Protein AF-A0A1M6B3B3-F1 (afdb_monomer_lite)

Radius of gyration: 21.14 Å; chains: 1; bounding box: 28×36×69 Å

Sequence (83 aa)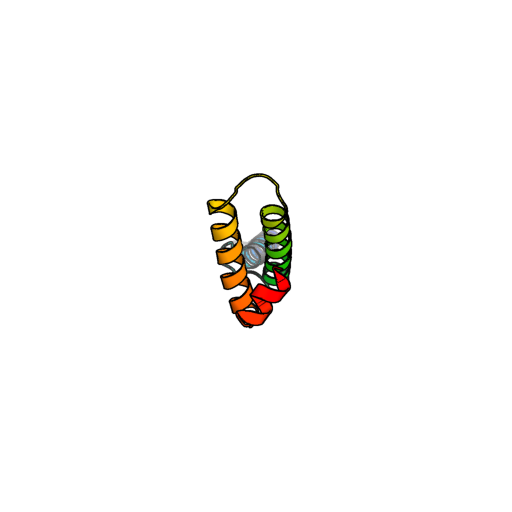:
MVVNENVNANVNKLVKDHAVNRPEKMRSSAEITARYNLSCKKYKELKAAKAEFREQKVMVYAELKVLGWVLGKSEQTISKDAN

Secondary structure (DSSP, 8-state):
----HHHHHHHHHHHHHHHHS-TTSPPPHHHHHHHHHHHHHHHHHHHH-SS--HHHHHHHHHHHHHHHHHTT--HHHHHHHH-

pLDDT: mean 87.73, std 13.11, range [48.16, 98.25]

Organism: NCBI:txid1120997

Foldseek 3Di:
DPPPVVVVVVVVVVVVVCVVDDPPDDDDLVVLVVLLLVLLVVLLVQVPDPDPDPVSNVVSLVSNVVSCVVVVHDPVRSVVSSD

Structure (mmCIF, N/CA/C/O backbone):
data_AF-A0A1M6B3B3-F1
#
_entry.id   AF-A0A1M6B3B3-F1
#
loop_
_atom_site.group_PDB
_atom_site.id
_atom_site.type_sym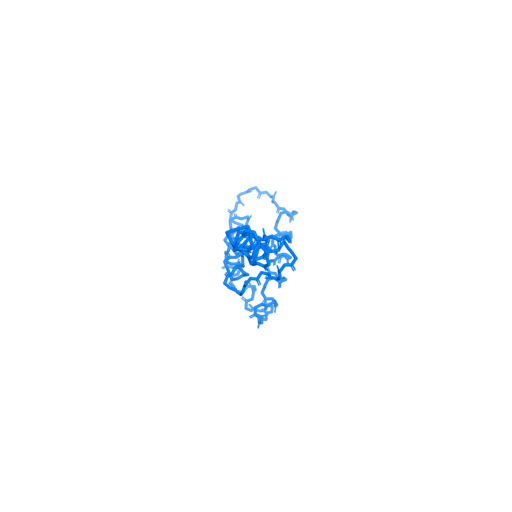bol
_atom_site.label_atom_id
_atom_site.label_alt_id
_atom_site.label_comp_id
_atom_site.label_asym_id
_atom_site.label_entity_id
_atom_site.label_seq_id
_atom_site.pdbx_PDB_ins_code
_atom_site.Cartn_x
_atom_site.Cartn_y
_atom_site.Cartn_z
_atom_site.occupancy
_atom_site.B_iso_or_equiv
_atom_site.auth_seq_id
_atom_site.auth_comp_id
_atom_site.auth_asym_id
_atom_site.auth_atom_id
_atom_site.pdbx_PDB_m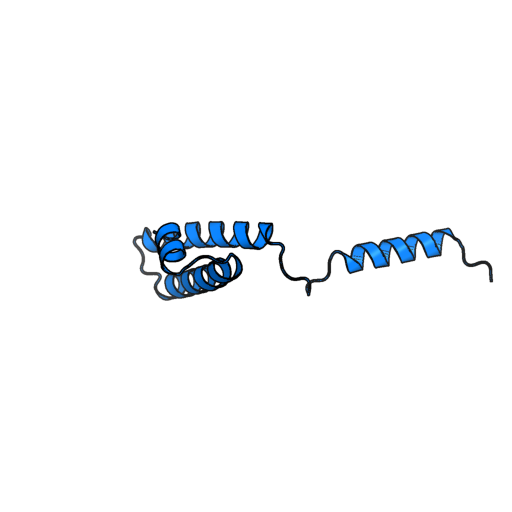odel_num
ATOM 1 N N . MET A 1 1 ? 4.903 19.558 -54.130 1.00 48.16 1 MET A N 1
ATOM 2 C CA . MET A 1 1 ? 4.385 19.910 -52.790 1.00 48.16 1 MET A CA 1
ATOM 3 C C . MET A 1 1 ? 5.559 19.934 -51.828 1.00 48.16 1 MET A C 1
ATOM 5 O O . MET A 1 1 ? 6.096 18.876 -51.533 1.00 48.16 1 MET A O 1
ATOM 9 N N . VAL A 1 2 ? 6.009 21.117 -51.405 1.00 52.69 2 VAL A N 1
ATOM 10 C CA . VAL A 1 2 ? 7.033 21.233 -50.357 1.00 52.69 2 VAL A CA 1
ATOM 11 C C . VAL A 1 2 ? 6.310 21.038 -49.031 1.00 52.69 2 VAL A C 1
ATOM 13 O O . VAL A 1 2 ? 5.631 21.943 -48.551 1.00 52.69 2 VAL A O 1
ATOM 16 N N . VAL A 1 3 ? 6.357 19.824 -48.485 1.00 57.53 3 VAL A N 1
ATOM 17 C CA . VAL A 1 3 ? 5.860 19.589 -47.129 1.00 57.53 3 VAL A CA 1
ATOM 18 C C . VAL A 1 3 ? 6.842 20.287 -46.197 1.00 57.53 3 VAL A C 1
ATOM 20 O O . VAL A 1 3 ? 7.998 19.891 -46.099 1.00 57.53 3 VAL A O 1
ATOM 23 N N . ASN A 1 4 ? 6.391 21.384 -45.595 1.00 67.94 4 ASN A N 1
ATOM 24 C CA . ASN A 1 4 ? 7.181 22.232 -44.712 1.00 67.94 4 ASN A CA 1
ATOM 25 C C . ASN A 1 4 ? 7.753 21.366 -43.574 1.00 67.94 4 ASN A C 1
ATOM 27 O O . ASN A 1 4 ? 6.988 20.815 -42.782 1.00 67.94 4 ASN A O 1
ATOM 31 N N . GLU A 1 5 ? 9.076 21.197 -43.514 1.00 65.50 5 GLU A N 1
ATOM 32 C CA . GLU A 1 5 ? 9.758 20.273 -42.588 1.00 65.50 5 GLU A CA 1
ATOM 33 C C . GLU A 1 5 ? 9.369 20.514 -41.121 1.00 65.50 5 GLU A C 1
ATOM 35 O O . GLU A 1 5 ? 9.257 19.575 -40.330 1.00 65.50 5 GLU A O 1
ATOM 40 N N . ASN A 1 6 ? 9.030 21.761 -40.790 1.00 67.69 6 ASN A N 1
ATOM 41 C CA . ASN A 1 6 ? 8.517 22.170 -39.485 1.00 67.69 6 ASN A CA 1
ATOM 42 C C . ASN A 1 6 ? 7.172 21.513 -39.128 1.00 67.69 6 ASN A C 1
ATOM 44 O O . ASN A 1 6 ? 6.927 21.178 -37.970 1.00 67.69 6 ASN A O 1
ATOM 48 N N . VAL A 1 7 ? 6.300 21.290 -40.113 1.00 74.00 7 VAL A N 1
ATOM 49 C CA . VAL A 1 7 ? 5.021 20.588 -39.921 1.00 74.00 7 VAL A CA 1
ATOM 50 C C . VAL A 1 7 ? 5.276 19.112 -39.626 1.00 74.00 7 VAL A C 1
ATOM 52 O O . VAL A 1 7 ? 4.704 18.576 -38.681 1.00 74.00 7 VAL A O 1
ATOM 55 N N . ASN A 1 8 ? 6.198 18.474 -40.351 1.00 77.19 8 ASN A N 1
ATOM 56 C CA . ASN A 1 8 ? 6.571 17.079 -40.099 1.00 77.19 8 ASN A CA 1
ATOM 57 C C . ASN A 1 8 ? 7.232 16.892 -38.727 1.00 77.19 8 ASN A C 1
ATOM 59 O O . ASN A 1 8 ? 6.936 15.924 -38.027 1.00 77.19 8 ASN A O 1
ATOM 63 N N . ALA A 1 9 ? 8.085 17.828 -38.303 1.00 78.81 9 ALA A N 1
ATOM 64 C CA . ALA A 1 9 ? 8.685 17.806 -36.972 1.00 78.81 9 ALA A CA 1
ATOM 65 C C . ALA A 1 9 ? 7.623 17.914 -35.861 1.00 78.81 9 ALA A C 1
ATOM 67 O O . ALA A 1 9 ? 7.655 17.149 -34.894 1.00 78.81 9 ALA A O 1
ATOM 68 N N . ASN A 1 10 ? 6.640 18.803 -36.032 1.00 81.88 10 ASN A N 1
ATOM 69 C CA . ASN A 1 10 ? 5.546 18.984 -35.077 1.00 81.88 10 ASN A CA 1
ATOM 70 C C . ASN A 1 10 ? 4.614 17.770 -35.010 1.00 81.88 10 ASN A C 1
ATOM 72 O O . ASN A 1 10 ? 4.269 17.329 -33.915 1.00 81.88 10 ASN A O 1
ATOM 76 N N . VAL A 1 11 ? 4.257 17.185 -36.157 1.00 82.56 11 VAL A N 1
ATOM 77 C CA . VAL A 1 11 ? 3.451 15.956 -36.217 1.00 82.56 11 VAL A CA 1
ATOM 78 C C . VAL A 1 11 ? 4.187 14.798 -35.544 1.00 82.56 11 VAL A C 1
ATOM 80 O O . VAL A 1 11 ? 3.610 14.111 -34.705 1.00 82.56 11 VAL A O 1
ATOM 83 N N . ASN A 1 12 ? 5.480 14.620 -35.819 1.00 82.81 12 ASN A N 1
ATOM 84 C CA . ASN A 1 12 ? 6.280 13.569 -35.188 1.00 82.81 12 ASN A CA 1
ATOM 85 C C . ASN A 1 12 ? 6.407 13.748 -33.673 1.00 82.81 12 ASN A C 1
ATOM 87 O O . ASN A 1 12 ? 6.393 12.761 -32.936 1.00 82.81 12 ASN A O 1
ATOM 91 N N . LYS A 1 13 ? 6.515 14.991 -33.193 1.00 80.50 13 LYS A N 1
ATOM 92 C CA . LYS A 1 13 ? 6.516 15.286 -31.758 1.00 80.50 13 LYS A CA 1
ATOM 93 C C . LYS A 1 13 ? 5.170 14.930 -31.119 1.00 80.50 13 LYS A C 1
ATOM 95 O O . LYS A 1 13 ? 5.151 14.189 -30.144 1.00 80.50 13 LYS A O 1
ATOM 100 N N . LEU A 1 14 ? 4.058 15.356 -31.722 1.00 80.31 14 LEU A N 1
ATOM 101 C CA . LEU A 1 14 ? 2.704 15.018 -31.268 1.00 80.31 14 LEU A CA 1
ATOM 102 C C . LEU A 1 14 ? 2.473 13.505 -31.210 1.00 80.31 14 LEU A C 1
ATOM 104 O O . LEU A 1 14 ? 1.974 13.003 -30.208 1.00 80.31 14 LEU A O 1
ATOM 108 N N . VAL A 1 15 ? 2.879 12.766 -32.245 1.00 80.56 15 VAL A N 1
ATOM 109 C CA . VAL A 1 15 ? 2.757 11.300 -32.283 1.00 80.56 15 VAL A CA 1
ATOM 110 C C . VAL A 1 15 ? 3.599 10.642 -31.186 1.00 80.56 15 VAL A C 1
ATOM 112 O O . VAL A 1 15 ? 3.119 9.717 -30.529 1.00 80.56 15 VAL A O 1
ATOM 115 N N . LYS A 1 16 ? 4.825 11.124 -30.941 1.00 75.44 16 LYS A N 1
ATOM 116 C CA . LYS A 1 16 ? 5.682 10.623 -29.854 1.00 75.44 16 LYS A CA 1
ATOM 117 C C . LYS A 1 16 ? 5.070 10.887 -28.480 1.00 75.44 16 LYS A C 1
ATOM 119 O O . LYS A 1 16 ? 4.962 9.954 -27.689 1.00 75.44 16 LYS A O 1
ATOM 124 N N . ASP A 1 17 ? 4.607 12.104 -28.223 1.00 73.88 17 ASP A N 1
ATOM 125 C CA . ASP A 1 17 ? 4.013 12.480 -26.937 1.00 73.88 17 ASP A CA 1
ATOM 126 C C . ASP A 1 17 ? 2.727 11.672 -26.665 1.00 73.88 17 ASP A C 1
ATOM 128 O O . ASP A 1 17 ? 2.511 11.167 -25.558 1.00 73.88 17 ASP A O 1
ATOM 132 N N . HIS A 1 18 ? 1.913 11.439 -27.702 1.00 68.88 18 HIS A N 1
ATOM 133 C CA . HIS A 1 18 ? 0.696 10.625 -27.609 1.00 68.88 18 HIS A CA 1
ATOM 134 C C . HIS A 1 18 ? 0.976 9.118 -27.468 1.00 68.88 18 HIS A C 1
ATOM 136 O O . HIS A 1 18 ? 0.210 8.394 -26.834 1.00 68.88 18 HIS A O 1
ATOM 142 N N . ALA A 1 19 ? 2.080 8.614 -28.029 1.00 65.38 19 ALA A N 1
ATOM 143 C CA . ALA A 1 19 ? 2.515 7.229 -27.835 1.00 65.38 19 ALA A CA 1
ATOM 144 C C . ALA A 1 19 ? 3.023 6.967 -26.405 1.00 65.38 19 ALA A C 1
ATOM 146 O O . ALA A 1 19 ? 2.971 5.834 -25.910 1.00 65.38 19 ALA A O 1
ATOM 147 N N . VAL A 1 20 ? 3.509 8.002 -25.714 1.00 64.88 20 VAL A N 1
ATOM 148 C CA . VAL A 1 20 ? 3.987 7.885 -24.333 1.00 64.88 20 VAL A CA 1
ATOM 149 C C . VAL A 1 20 ? 2.818 7.860 -23.341 1.00 64.88 20 VAL A C 1
ATOM 151 O O . VAL A 1 20 ? 2.814 6.972 -22.488 1.00 64.88 20 VAL A O 1
ATOM 154 N N . ASN A 1 21 ? 1.805 8.716 -23.521 1.00 62.47 21 ASN A N 1
ATOM 155 C CA . ASN A 1 21 ? 0.671 8.919 -22.604 1.00 62.47 21 ASN A CA 1
ATOM 156 C C . ASN A 1 21 ? -0.634 8.222 -23.039 1.00 62.47 21 ASN A C 1
ATOM 158 O O . ASN A 1 21 ? -1.702 8.834 -23.058 1.00 62.47 21 ASN A O 1
ATOM 162 N N . ARG A 1 22 ? -0.585 6.931 -23.387 1.00 65.69 22 ARG A N 1
ATOM 163 C CA . ARG A 1 22 ? -1.822 6.174 -23.643 1.00 65.69 22 ARG A CA 1
ATOM 164 C C . ARG A 1 22 ? -2.472 5.732 -22.322 1.00 65.69 22 ARG A C 1
ATOM 166 O O . ARG A 1 22 ? -1.779 5.089 -21.535 1.00 65.69 22 ARG A O 1
ATOM 173 N N . PRO A 1 23 ? -3.783 5.966 -22.104 1.00 60.50 23 PRO A N 1
ATOM 174 C CA . PRO A 1 23 ? -4.522 5.450 -20.940 1.00 60.50 23 PRO A CA 1
ATOM 175 C C . PRO A 1 23 ? -4.482 3.921 -20.823 1.00 60.50 23 PRO A C 1
ATOM 177 O O . PRO A 1 23 ? -4.656 3.369 -19.743 1.00 60.50 23 PRO A O 1
ATOM 180 N N . GLU A 1 24 ? -4.241 3.246 -21.947 1.00 63.31 24 GLU A N 1
ATOM 181 C CA . GLU A 1 24 ? -4.167 1.789 -22.064 1.00 63.31 24 GLU A CA 1
ATOM 182 C C . GLU A 1 24 ? -2.813 1.205 -21.634 1.00 63.31 24 GLU A C 1
ATOM 184 O O . GLU A 1 24 ? -2.661 -0.015 -21.574 1.00 63.31 24 GLU A O 1
ATOM 189 N N . LYS A 1 25 ? -1.803 2.037 -21.331 1.00 71.25 25 LYS A N 1
ATOM 190 C CA . LYS A 1 25 ? -0.542 1.516 -20.795 1.00 71.25 25 LYS A CA 1
ATOM 191 C C . LYS A 1 25 ? -0.757 0.976 -19.389 1.00 71.25 25 LYS A C 1
ATOM 193 O O . LYS A 1 25 ? -1.303 1.649 -18.516 1.00 71.25 25 LYS A O 1
ATOM 198 N N . MET A 1 26 ? -0.244 -0.231 -19.159 1.00 77.31 26 MET A N 1
ATOM 199 C CA . MET A 1 26 ? -0.114 -0.772 -17.813 1.00 77.31 26 MET A CA 1
ATOM 200 C C . MET A 1 26 ? 0.656 0.217 -16.935 1.00 77.31 26 MET A C 1
ATOM 202 O O . MET A 1 26 ? 1.642 0.821 -17.369 1.00 77.31 26 MET A O 1
ATOM 206 N N . ARG A 1 27 ? 0.205 0.371 -15.689 1.00 86.00 27 ARG A N 1
ATOM 207 C CA . ARG A 1 27 ? 0.895 1.195 -14.694 1.00 86.00 27 ARG A CA 1
ATOM 208 C C . ARG A 1 27 ? 2.328 0.713 -14.520 1.00 86.00 27 ARG A C 1
ATOM 210 O O . ARG A 1 27 ? 2.596 -0.488 -14.544 1.00 86.00 27 ARG A O 1
ATOM 217 N N . SER A 1 28 ? 3.237 1.655 -14.293 1.00 90.81 28 SER A N 1
ATOM 218 C CA . SER A 1 28 ? 4.610 1.303 -13.934 1.00 90.81 28 SER A CA 1
ATOM 219 C C . SER A 1 28 ? 4.648 0.579 -12.584 1.00 90.81 28 SER A C 1
ATOM 221 O O . SER A 1 28 ? 3.793 0.798 -11.723 1.00 90.81 28 SER A O 1
ATOM 223 N N . SER A 1 29 ? 5.679 -0.239 -12.362 1.00 92.94 29 SER A N 1
ATOM 224 C CA . SER A 1 29 ? 5.900 -0.892 -11.061 1.00 92.94 29 S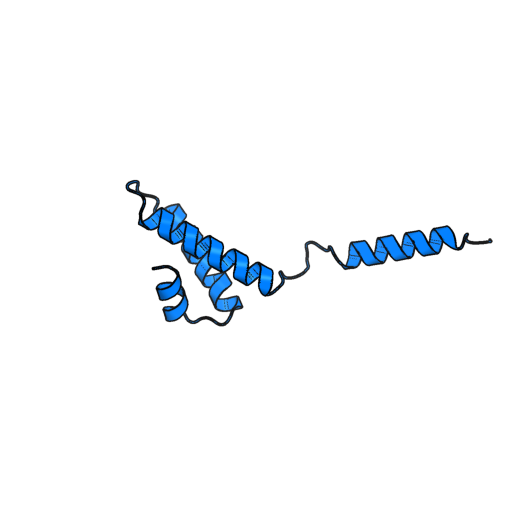ER A CA 1
ATOM 225 C C . SER A 1 29 ? 5.983 0.124 -9.908 1.00 92.94 29 SER A C 1
ATOM 227 O O . SER A 1 29 ? 5.427 -0.102 -8.832 1.00 92.94 29 SER A O 1
ATOM 229 N N . ALA A 1 30 ? 6.583 1.296 -10.153 1.00 95.00 30 ALA A N 1
ATOM 230 C CA . ALA A 1 30 ? 6.641 2.388 -9.183 1.00 95.00 30 ALA A CA 1
ATOM 231 C C . ALA A 1 30 ? 5.243 2.922 -8.824 1.00 95.00 30 ALA A C 1
ATOM 233 O O . ALA A 1 30 ? 4.940 3.119 -7.648 1.00 95.00 30 ALA A O 1
ATOM 234 N N . GLU A 1 31 ? 4.363 3.099 -9.813 1.00 94.81 31 GLU A N 1
ATOM 235 C CA . GLU A 1 31 ? 2.987 3.542 -9.569 1.00 94.81 31 GLU A CA 1
ATOM 236 C C . GLU A 1 31 ? 2.170 2.478 -8.820 1.00 94.81 31 GLU A C 1
ATOM 238 O O . GLU A 1 31 ? 1.427 2.807 -7.894 1.00 94.81 31 GLU A O 1
ATOM 243 N N . ILE A 1 32 ? 2.327 1.199 -9.174 1.00 96.56 32 ILE A N 1
ATOM 244 C CA . ILE A 1 32 ? 1.672 0.082 -8.476 1.00 96.56 32 ILE A CA 1
ATOM 245 C C . ILE A 1 32 ? 2.137 0.034 -7.015 1.00 96.56 32 ILE A C 1
ATOM 247 O O . ILE A 1 32 ? 1.309 -0.077 -6.113 1.00 96.56 32 ILE A O 1
ATOM 251 N N . THR A 1 33 ? 3.438 0.207 -6.773 1.00 97.38 33 THR A N 1
ATOM 252 C CA . THR A 1 33 ? 4.023 0.274 -5.424 1.00 97.38 33 THR A CA 1
ATOM 253 C C . THR A 1 33 ? 3.468 1.452 -4.624 1.00 97.38 33 THR A C 1
ATOM 255 O O . THR A 1 33 ? 3.066 1.288 -3.472 1.00 97.38 33 THR A O 1
ATOM 258 N N . ALA A 1 34 ? 3.384 2.640 -5.229 1.00 97.62 34 ALA A N 1
ATOM 259 C CA . ALA A 1 34 ? 2.824 3.820 -4.575 1.00 97.62 34 ALA A CA 1
ATOM 260 C C . ALA A 1 34 ? 1.348 3.620 -4.195 1.00 97.62 34 ALA A C 1
ATOM 262 O O . ALA A 1 34 ? 0.950 3.937 -3.072 1.00 97.62 34 ALA A O 1
ATOM 263 N N . ARG A 1 35 ? 0.545 3.039 -5.096 1.00 97.44 35 ARG A N 1
ATOM 264 C CA . ARG A 1 35 ? -0.859 2.699 -4.818 1.00 97.44 35 ARG A CA 1
ATOM 265 C C . ARG A 1 35 ? -0.987 1.652 -3.720 1.00 97.44 35 ARG A C 1
ATOM 267 O O . ARG A 1 35 ? -1.795 1.840 -2.822 1.00 97.44 35 ARG A O 1
ATOM 274 N N . TYR A 1 36 ? -0.163 0.605 -3.748 1.00 98.25 36 TYR A N 1
ATOM 275 C CA . TYR A 1 36 ? -0.160 -0.433 -2.718 1.00 98.25 36 TYR A CA 1
ATOM 276 C C . TYR A 1 36 ? 0.079 0.171 -1.327 1.00 98.25 36 TYR A C 1
ATOM 278 O O . TYR A 1 36 ? -0.709 -0.043 -0.407 1.00 98.25 36 TYR A O 1
ATOM 286 N N . ASN A 1 37 ? 1.101 1.023 -1.198 1.00 97.81 37 ASN A N 1
ATOM 287 C CA . ASN A 1 37 ? 1.415 1.708 0.057 1.00 97.81 37 ASN A CA 1
ATOM 288 C C . ASN A 1 37 ? 0.283 2.644 0.513 1.00 97.81 37 ASN A C 1
ATOM 290 O O . ASN A 1 37 ? -0.028 2.714 1.705 1.00 97.81 37 ASN A O 1
ATOM 294 N N . LEU A 1 38 ? -0.362 3.345 -0.425 1.00 97.88 38 LEU A N 1
ATOM 295 C CA . LEU A 1 38 ? -1.511 4.195 -0.125 1.00 97.88 38 LEU A CA 1
ATOM 296 C C . LEU A 1 38 ? -2.710 3.376 0.378 1.00 97.88 38 LEU A C 1
ATOM 298 O O . LEU A 1 38 ? -3.335 3.763 1.366 1.00 97.88 38 LEU A O 1
ATOM 302 N N . SER A 1 39 ? -3.021 2.246 -0.259 1.00 97.75 39 SER A N 1
ATOM 303 C CA . SER A 1 39 ? -4.115 1.369 0.168 1.00 97.75 39 SER A CA 1
ATOM 304 C C . SER A 1 39 ? -3.811 0.703 1.517 1.00 97.75 39 SER A C 1
ATOM 306 O O . SER A 1 39 ? -4.715 0.613 2.345 1.00 97.75 39 SER A O 1
ATOM 308 N N . CYS A 1 40 ? -2.545 0.368 1.818 1.00 97.94 40 CYS A N 1
ATOM 309 C CA . CYS A 1 40 ? -2.117 -0.055 3.163 1.00 97.94 40 CYS A CA 1
ATOM 310 C C . CYS A 1 40 ? -2.476 1.003 4.211 1.00 97.94 40 CYS A C 1
ATOM 312 O O . CYS A 1 40 ? -3.100 0.690 5.223 1.00 97.94 40 CYS A O 1
ATOM 314 N N . LYS A 1 41 ? -2.114 2.268 3.960 1.00 97.44 41 LYS A N 1
ATOM 315 C CA . LYS A 1 41 ? -2.401 3.377 4.879 1.00 97.44 41 LYS A CA 1
ATOM 316 C C . LYS A 1 41 ? -3.907 3.556 5.097 1.00 97.44 41 LYS A C 1
ATOM 318 O O . LYS A 1 41 ? -4.352 3.562 6.241 1.00 97.44 41 LYS A O 1
ATOM 323 N N . LYS A 1 42 ? -4.690 3.610 4.014 1.00 96.62 42 LYS A N 1
ATOM 324 C CA . LYS A 1 42 ? -6.158 3.733 4.078 1.00 96.62 42 LYS A CA 1
ATOM 325 C C . LYS A 1 42 ? -6.797 2.588 4.859 1.00 96.62 42 LYS A C 1
ATOM 327 O O . LYS A 1 42 ? -7.702 2.812 5.655 1.00 96.62 42 LYS A O 1
ATOM 332 N N . TYR A 1 43 ? -6.330 1.358 4.655 1.00 97.06 43 TYR A N 1
ATOM 333 C CA . TYR A 1 43 ? -6.865 0.203 5.369 1.00 97.06 43 TYR A CA 1
ATOM 334 C C . TYR A 1 43 ? -6.597 0.284 6.877 1.00 97.06 43 TYR A C 1
ATOM 336 O O . TYR A 1 43 ? -7.502 0.028 7.674 1.00 97.06 43 TYR A O 1
ATOM 344 N N . LYS A 1 44 ? -5.390 0.708 7.280 1.00 95.75 44 LYS A N 1
ATOM 345 C CA . LYS A 1 44 ? -5.050 0.939 8.695 1.00 95.75 44 LYS A CA 1
ATOM 346 C C . LYS A 1 44 ? -5.915 2.031 9.316 1.00 95.75 44 LYS A C 1
ATOM 348 O O . LYS A 1 44 ? -6.425 1.843 10.416 1.00 95.75 44 LYS A O 1
ATOM 353 N N . GLU A 1 45 ? -6.137 3.129 8.598 1.00 95.44 45 GLU A N 1
ATOM 354 C CA . GLU A 1 45 ? -7.024 4.215 9.036 1.00 95.44 45 GLU A CA 1
ATOM 355 C C . GLU A 1 45 ? -8.466 3.721 9.234 1.00 95.44 45 GLU A C 1
ATOM 357 O O . GLU A 1 45 ? -9.060 3.965 10.283 1.00 95.44 45 GLU A O 1
ATOM 362 N N . LEU A 1 46 ? -9.005 2.950 8.283 1.00 95.31 46 LEU A N 1
ATOM 363 C CA . LEU A 1 46 ? -10.345 2.361 8.387 1.00 95.31 46 LEU A CA 1
ATOM 364 C C . LEU A 1 46 ? -10.468 1.346 9.534 1.00 95.31 46 LEU A C 1
ATOM 366 O O . LEU A 1 46 ? -11.535 1.236 10.134 1.00 95.31 46 LEU A O 1
ATOM 370 N N . LYS A 1 47 ? -9.403 0.596 9.844 1.00 93.31 47 LYS A N 1
ATOM 371 C CA . LYS A 1 47 ? -9.367 -0.316 11.000 1.00 93.31 47 LYS A CA 1
ATOM 372 C C . LYS A 1 47 ? -9.282 0.422 12.336 1.00 93.31 47 LYS A C 1
ATOM 374 O O . LYS A 1 47 ? -9.830 -0.069 13.316 1.00 93.31 47 LYS A O 1
ATOM 379 N N . ALA A 1 48 ? -8.575 1.550 12.382 1.00 94.06 48 ALA A N 1
ATOM 380 C CA . ALA A 1 48 ? -8.389 2.347 13.594 1.00 94.06 48 ALA A CA 1
ATOM 381 C C . ALA A 1 48 ? -9.571 3.287 13.888 1.00 94.06 48 ALA A C 1
ATOM 383 O O . ALA A 1 48 ? -9.707 3.781 15.009 1.00 94.06 48 ALA A O 1
ATOM 384 N N . ALA A 1 49 ? -10.419 3.561 12.895 1.00 93.69 49 ALA A N 1
ATOM 385 C CA . ALA A 1 49 ? -11.586 4.408 13.065 1.00 93.69 49 ALA A CA 1
ATOM 386 C C . ALA A 1 49 ? -12.595 3.806 14.059 1.00 93.69 49 ALA A C 1
ATOM 388 O O . ALA A 1 49 ? -12.851 2.605 14.072 1.00 93.69 49 ALA A O 1
ATOM 389 N N . LYS A 1 50 ? -13.218 4.671 14.871 1.00 91.56 50 LYS A N 1
ATOM 390 C CA . LYS A 1 50 ? -14.275 4.269 15.819 1.00 91.56 50 LYS A CA 1
ATOM 391 C C . LYS A 1 50 ? -15.587 3.882 15.127 1.00 91.56 50 LYS A C 1
ATOM 393 O O . LYS A 1 50 ? -16.384 3.153 15.706 1.00 91.56 50 LYS A O 1
ATOM 398 N N . ALA A 1 51 ? -15.828 4.415 13.930 1.00 92.25 51 ALA A N 1
ATOM 399 C CA . ALA A 1 51 ? -17.015 4.123 13.139 1.00 92.25 51 ALA A CA 1
ATOM 400 C C . ALA A 1 51 ? -16.854 2.812 12.352 1.00 92.25 51 ALA A C 1
ATOM 402 O O . ALA A 1 51 ? -15.747 2.412 11.991 1.00 92.25 51 ALA A O 1
ATOM 403 N N . GLU A 1 52 ? -17.973 2.143 12.082 1.00 91.56 52 GLU A N 1
ATOM 404 C CA . GLU A 1 52 ? -17.987 0.893 11.327 1.00 91.56 52 GLU A CA 1
ATOM 405 C C . GLU A 1 52 ? -17.998 1.190 9.818 1.00 91.56 52 GLU A C 1
ATOM 407 O O . GLU A 1 52 ? -18.918 1.820 9.304 1.00 91.56 52 GLU A O 1
ATOM 412 N N . PHE A 1 53 ? -16.950 0.743 9.122 1.00 94.06 53 PHE A N 1
ATOM 413 C CA . PHE A 1 53 ? -16.762 0.925 7.679 1.00 94.06 53 PHE A CA 1
ATOM 414 C C . PHE A 1 53 ? -16.536 -0.417 6.969 1.00 94.06 53 PHE A C 1
ATOM 416 O O . PHE A 1 53 ? -15.500 -0.630 6.330 1.00 94.06 53 PHE A O 1
ATOM 423 N N . ARG A 1 54 ? -17.435 -1.393 7.161 1.00 93.94 54 ARG A N 1
ATOM 424 C CA . ARG A 1 54 ? -17.252 -2.764 6.654 1.00 93.94 54 ARG A CA 1
ATOM 425 C C . A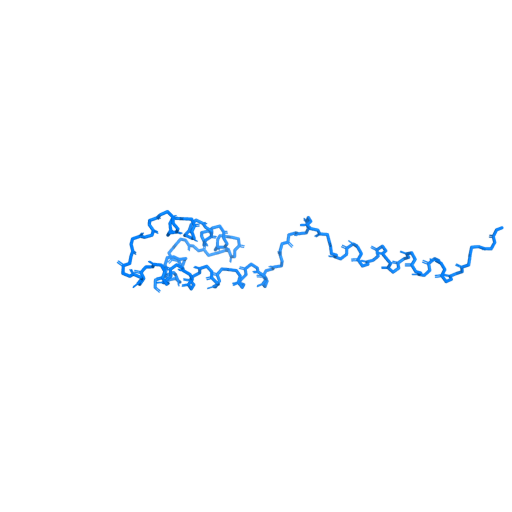RG A 1 54 ? -17.022 -2.811 5.151 1.00 93.94 54 ARG A C 1
ATOM 427 O O . ARG A 1 54 ? -16.078 -3.462 4.710 1.00 93.94 54 ARG A O 1
ATOM 434 N N . GLU A 1 55 ? -17.862 -2.130 4.382 1.00 96.19 55 GLU A N 1
ATOM 435 C CA . GLU A 1 55 ? -17.793 -2.146 2.920 1.00 96.19 55 GLU A CA 1
ATOM 436 C C . GLU A 1 55 ? -16.477 -1.540 2.421 1.00 96.19 55 GLU A C 1
ATOM 438 O O . GLU A 1 55 ? -15.756 -2.166 1.644 1.00 96.19 55 GLU A O 1
ATOM 443 N N . GLN A 1 56 ? -16.084 -0.385 2.962 1.00 96.25 56 GLN A N 1
ATOM 444 C CA . GLN A 1 56 ? -14.841 0.286 2.587 1.00 96.25 56 GLN A CA 1
ATOM 445 C C . GLN A 1 56 ? -13.618 -0.559 2.965 1.00 96.25 56 GLN A C 1
ATOM 447 O O . GLN A 1 56 ? -12.680 -0.663 2.175 1.00 96.25 56 GLN A O 1
ATOM 452 N N . LYS A 1 57 ? -13.630 -1.218 4.135 1.00 95.81 57 LYS A N 1
ATOM 453 C CA . LYS A 1 57 ? -12.565 -2.151 4.542 1.00 95.81 57 LYS A CA 1
ATOM 454 C C . LYS A 1 57 ? -12.418 -3.294 3.536 1.00 95.81 57 LYS A C 1
ATOM 456 O O . LYS A 1 57 ? -11.295 -3.596 3.140 1.00 95.81 57 LYS A O 1
ATOM 461 N N . VAL A 1 58 ? -13.524 -3.907 3.108 1.00 96.25 58 VAL A N 1
ATOM 462 C CA . VAL A 1 58 ? -13.502 -4.998 2.119 1.00 96.25 58 VAL A CA 1
ATOM 463 C C . VAL A 1 58 ? -12.978 -4.504 0.771 1.00 96.25 58 VAL A C 1
ATOM 465 O O . VAL A 1 58 ? -12.093 -5.140 0.201 1.00 96.25 58 VAL A O 1
ATOM 468 N N . MET A 1 59 ? -13.458 -3.354 0.289 1.00 97.62 59 MET A N 1
ATOM 469 C CA . MET A 1 59 ? -13.022 -2.787 -0.990 1.00 97.62 59 MET A CA 1
ATOM 470 C C . MET A 1 59 ? -11.525 -2.458 -1.004 1.00 97.62 59 MET A C 1
ATOM 472 O O . MET A 1 59 ? -10.811 -2.874 -1.917 1.00 97.62 59 MET A O 1
ATOM 476 N N . VAL A 1 60 ? -11.027 -1.758 0.021 1.00 97.38 60 VAL A N 1
ATOM 477 C CA . VAL A 1 60 ? -9.605 -1.381 0.104 1.00 97.38 60 VAL A CA 1
ATOM 478 C C . VAL A 1 60 ? -8.719 -2.618 0.267 1.00 97.38 60 VAL A C 1
ATOM 480 O O . VAL A 1 60 ? -7.638 -2.682 -0.317 1.00 97.38 60 VAL A O 1
ATOM 483 N N . TYR A 1 61 ? -9.170 -3.630 1.014 1.00 96.69 61 TYR A N 1
ATOM 484 C CA . TYR A 1 61 ? -8.409 -4.868 1.170 1.00 96.69 61 TYR A CA 1
ATOM 485 C C . TYR A 1 61 ? -8.360 -5.701 -0.122 1.00 96.69 61 TYR A C 1
ATOM 487 O O . TYR A 1 61 ? -7.323 -6.279 -0.442 1.00 96.69 61 TYR A O 1
ATOM 495 N N . ALA A 1 62 ? -9.439 -5.722 -0.910 1.00 97.75 62 ALA A N 1
ATOM 496 C CA . ALA A 1 62 ? -9.434 -6.350 -2.230 1.00 97.75 62 ALA A CA 1
ATOM 497 C C . ALA A 1 62 ? -8.443 -5.657 -3.185 1.00 97.75 62 ALA A C 1
ATOM 499 O O . ALA A 1 62 ? -7.670 -6.335 -3.865 1.00 97.75 62 ALA A O 1
ATOM 500 N N . GLU A 1 63 ? -8.402 -4.319 -3.186 1.00 96.62 63 GLU A N 1
ATOM 501 C CA . GLU A 1 63 ? -7.410 -3.555 -3.954 1.00 96.62 63 GLU A CA 1
ATOM 502 C C . GLU A 1 63 ? -5.975 -3.883 -3.505 1.00 96.62 63 GLU A C 1
ATOM 504 O O . GLU A 1 63 ? -5.109 -4.143 -4.344 1.00 96.62 63 GLU A O 1
ATOM 509 N N . LEU A 1 64 ? -5.730 -3.947 -2.191 1.00 97.12 64 LEU A N 1
ATOM 510 C CA . LEU A 1 64 ? -4.439 -4.343 -1.617 1.00 97.12 64 LEU A CA 1
ATOM 511 C C . LEU A 1 64 ? -3.964 -5.703 -2.119 1.00 97.12 64 LEU A C 1
ATOM 513 O O . LEU A 1 64 ? -2.796 -5.842 -2.484 1.00 97.12 64 LEU A O 1
ATOM 517 N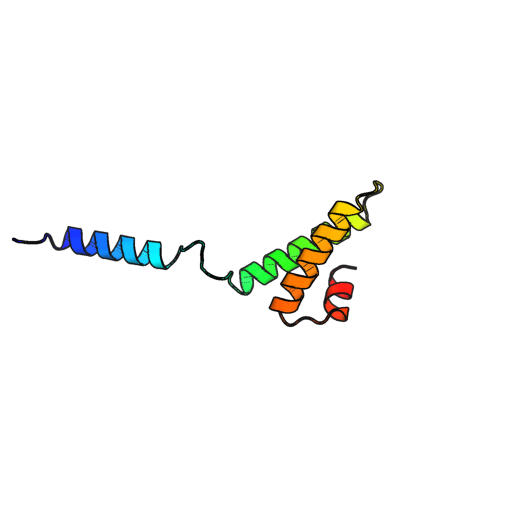 N . LYS A 1 65 ? -4.862 -6.691 -2.155 1.00 97.88 65 LYS A N 1
ATOM 518 C CA . LYS A 1 65 ? -4.542 -8.037 -2.634 1.00 97.88 65 LYS A CA 1
ATOM 519 C C . LYS A 1 65 ? -4.113 -8.028 -4.092 1.00 97.88 65 LYS A C 1
ATOM 521 O O . LYS A 1 65 ? -3.036 -8.521 -4.408 1.00 97.88 65 LYS A O 1
ATOM 526 N N . VAL A 1 66 ? -4.906 -7.397 -4.957 1.00 97.69 66 VAL A N 1
ATOM 527 C CA . VAL A 1 66 ? -4.601 -7.313 -6.392 1.00 97.69 66 VAL A CA 1
ATOM 528 C C . VAL A 1 66 ? -3.259 -6.621 -6.625 1.00 97.69 66 VAL A C 1
ATOM 530 O O . VAL A 1 66 ? -2.414 -7.147 -7.346 1.00 97.69 66 VAL A O 1
ATOM 533 N N . LEU A 1 67 ? -3.023 -5.473 -5.985 1.00 97.75 67 LEU A N 1
ATOM 534 C CA . LEU A 1 67 ? -1.759 -4.746 -6.119 1.00 97.75 67 LEU A CA 1
ATOM 535 C C . LEU A 1 67 ? -0.576 -5.550 -5.563 1.00 97.75 67 LEU A C 1
ATOM 537 O O . LEU A 1 67 ? 0.481 -5.599 -6.188 1.00 97.75 67 LEU A O 1
ATOM 541 N N . GLY A 1 68 ? -0.753 -6.214 -4.420 1.00 97.88 68 GLY A N 1
ATOM 542 C CA . GLY A 1 68 ? 0.271 -7.052 -3.806 1.00 97.88 68 GLY A CA 1
ATOM 543 C C . GLY A 1 68 ? 0.660 -8.242 -4.680 1.00 97.88 68 GLY A C 1
ATOM 544 O O . GLY A 1 68 ? 1.850 -8.490 -4.864 1.00 97.88 68 GLY A O 1
ATOM 545 N N . TRP A 1 69 ? -0.312 -8.928 -5.283 1.00 97.94 69 TRP A N 1
ATOM 546 C CA . TRP A 1 69 ? -0.052 -10.032 -6.211 1.00 97.94 69 TRP A CA 1
ATOM 547 C C . TRP A 1 69 ? 0.686 -9.577 -7.466 1.00 97.94 69 TRP A C 1
ATOM 549 O O . TRP A 1 69 ? 1.628 -10.240 -7.891 1.00 97.94 69 TRP A O 1
ATOM 559 N N . VAL A 1 70 ? 0.314 -8.422 -8.027 1.00 96.44 70 VAL A N 1
ATOM 560 C CA . VAL A 1 70 ? 1.029 -7.832 -9.171 1.00 96.44 70 VAL A CA 1
ATOM 561 C C . VAL A 1 70 ? 2.485 -7.503 -8.809 1.00 96.44 70 VAL A C 1
ATOM 563 O O . VAL A 1 70 ? 3.367 -7.614 -9.655 1.00 96.44 70 VAL A O 1
ATOM 566 N N . LEU A 1 71 ? 2.759 -7.158 -7.547 1.00 96.69 71 LEU A N 1
ATOM 567 C CA . LEU A 1 71 ? 4.112 -6.949 -7.014 1.00 96.69 71 LEU A CA 1
ATOM 568 C C . LEU A 1 71 ? 4.816 -8.249 -6.571 1.00 96.69 71 LEU A C 1
ATOM 570 O O . LEU A 1 71 ? 5.918 -8.183 -6.030 1.00 96.69 71 LEU A O 1
ATOM 574 N N . GLY A 1 72 ? 4.200 -9.421 -6.757 1.00 97.31 72 GLY A N 1
ATOM 575 C CA . GLY A 1 72 ? 4.763 -10.718 -6.365 1.00 97.31 72 GLY A CA 1
ATOM 576 C C . GLY A 1 72 ? 4.734 -11.009 -4.858 1.00 97.31 72 GLY A C 1
ATOM 577 O O . GLY A 1 72 ? 5.463 -11.880 -4.386 1.00 97.31 72 GLY A O 1
ATOM 578 N N . LYS A 1 73 ? 3.920 -10.290 -4.076 1.00 97.88 73 LYS A N 1
ATOM 579 C CA . LYS A 1 73 ? 3.770 -10.516 -2.629 1.00 97.88 73 LYS A CA 1
ATOM 580 C C . LYS A 1 73 ? 2.806 -11.671 -2.345 1.00 97.88 73 LYS A C 1
ATOM 582 O O . LYS A 1 73 ? 1.778 -11.818 -3.003 1.00 97.88 73 LYS A O 1
ATOM 587 N N . SER A 1 74 ? 3.107 -12.451 -1.306 1.00 97.94 74 SER A N 1
ATOM 588 C CA . SER A 1 74 ? 2.196 -13.478 -0.790 1.00 97.94 74 SER A CA 1
ATOM 589 C C . SER A 1 74 ? 1.071 -12.865 0.054 1.00 97.94 74 SER A C 1
ATOM 591 O O . SER A 1 74 ? 1.207 -11.764 0.590 1.00 97.94 74 SER A O 1
ATOM 593 N N . GLU A 1 75 ? -0.016 -13.615 0.254 1.00 96.19 75 GLU A N 1
ATOM 594 C CA . GLU A 1 75 ? -1.115 -13.242 1.166 1.00 96.19 75 GLU A CA 1
ATOM 595 C C . GLU A 1 75 ? -0.633 -12.884 2.576 1.00 96.19 75 GLU A C 1
ATOM 597 O O . GLU A 1 75 ? -1.130 -11.945 3.202 1.00 96.19 75 GLU A O 1
ATOM 602 N N . GLN A 1 76 ? 0.358 -13.626 3.076 1.00 97.12 76 GLN A N 1
ATOM 603 C CA . GLN A 1 76 ? 0.933 -13.418 4.403 1.00 97.12 76 GLN A CA 1
ATOM 604 C C . GLN A 1 76 ? 1.668 -12.076 4.471 1.00 97.12 76 GLN A C 1
ATOM 606 O O . GLN A 1 76 ? 1.482 -11.320 5.424 1.00 97.12 76 GLN A O 1
ATOM 611 N N . THR A 1 77 ? 2.455 -11.744 3.442 1.00 98.00 77 THR A N 1
ATOM 612 C CA . THR A 1 77 ? 3.128 -10.444 3.338 1.00 98.00 77 THR A CA 1
ATOM 613 C C . THR A 1 77 ? 2.118 -9.306 3.228 1.00 98.00 77 THR A C 1
ATOM 615 O O . THR A 1 77 ? 2.248 -8.321 3.946 1.00 98.00 77 THR A O 1
ATOM 618 N N . ILE A 1 78 ? 1.082 -9.453 2.396 1.00 97.69 78 ILE A N 1
ATOM 619 C CA . ILE A 1 78 ? 0.041 -8.428 2.215 1.00 97.69 78 ILE A CA 1
ATOM 620 C C . ILE A 1 78 ? -0.697 -8.163 3.529 1.00 97.69 78 ILE A C 1
ATOM 622 O O . ILE A 1 78 ? -0.871 -7.017 3.937 1.00 97.69 78 ILE A O 1
ATOM 626 N N . SER A 1 79 ? -1.067 -9.227 4.243 1.00 95.12 79 SER A N 1
ATOM 627 C CA . SER A 1 79 ? -1.723 -9.122 5.548 1.00 95.12 79 SER A CA 1
ATOM 628 C C . SER A 1 79 ? -0.824 -8.472 6.599 1.00 95.12 79 SER A C 1
ATOM 630 O O . SER A 1 79 ? -1.306 -7.694 7.416 1.00 95.12 79 SER A O 1
ATOM 632 N N . LYS A 1 80 ? 0.483 -8.761 6.580 1.00 96.75 80 LYS A N 1
ATOM 633 C CA . LYS A 1 80 ? 1.458 -8.131 7.479 1.00 96.75 80 LYS A CA 1
ATOM 634 C C . LYS A 1 80 ? 1.619 -6.639 7.184 1.00 96.75 80 LYS A C 1
ATOM 636 O O . LYS A 1 80 ? 1.613 -5.845 8.116 1.00 96.75 80 LYS A O 1
ATOM 641 N N . ASP A 1 81 ? 1.730 -6.258 5.915 1.00 95.62 81 ASP A N 1
ATOM 642 C CA . ASP A 1 81 ? 1.889 -4.859 5.502 1.00 95.62 81 ASP A CA 1
ATOM 643 C C . ASP A 1 81 ? 0.647 -4.016 5.855 1.00 95.62 81 ASP A C 1
ATOM 645 O O . ASP A 1 81 ? 0.770 -2.842 6.220 1.00 95.62 81 ASP A O 1
ATOM 649 N N . ALA A 1 82 ? -0.541 -4.625 5.775 1.00 91.12 82 ALA A N 1
ATOM 650 C CA . ALA A 1 82 ? -1.834 -4.005 6.060 1.00 91.12 82 ALA A CA 1
ATOM 651 C C . ALA A 1 82 ? -2.183 -3.917 7.560 1.00 91.12 82 ALA A C 1
ATOM 653 O O . ALA A 1 82 ? -3.120 -3.198 7.915 1.00 91.12 82 ALA A O 1
ATOM 654 N N . ASN A 1 83 ? -1.454 -4.620 8.434 1.00 83.62 83 ASN A N 1
ATOM 655 C CA . ASN A 1 83 ? -1.677 -4.613 9.884 1.00 83.62 83 ASN A CA 1
ATOM 656 C C . ASN A 1 83 ? -0.867 -3.546 10.625 1.00 83.62 83 ASN A C 1
ATOM 658 O O . ASN A 1 83 ? 0.219 -3.135 10.149 1.00 83.62 83 ASN A O 1
#